Protein AF-A0A2S6RSP8-F1 (afdb_monomer)

Sequence (122 aa):
MNLLIRFIIFFIISITSLNAETVAVKCHIDEEHSYSFLFNFNDKKATWLDQNNQDMIITIFPDVEKGGKLLIMGGVGKNNEKHTFIIDVVKAVVNVSTNLGFHKSGKCGNKSIIEPKDPYAD

Nearest PDB structures (foldseek):
  8f3d-assembly1_H  TM=3.614E-01  e=1.373E-01  Leishmania tarentolae
  3b7f-assembly1_A  TM=2.887E-01  e=5.112E+00  Cupriavidus pinatubonensis JMP134
  8v0r-assembly1_A  TM=1.864E-01  e=2.480E+00  Severe acute respiratory syndrome coronavirus 2

Foldseek 3Di:
DDPVVVVVVVVVVVVVVPPQQKDWKKWDFDPVDIWIWIARLVVRWIFTVVAVRHTWDWPDRADVVVPGQWTWTWDAHPVRWIWIWIARQQQQKIWIDTPVGDTTITGIPDGGNDDRPDPPDD

Secondary structure (DSSP, 8-state):
--HHHHHHHHHHHHHTTS---EEEEEEE-SSS-EEEEEEETTTTEEEEGG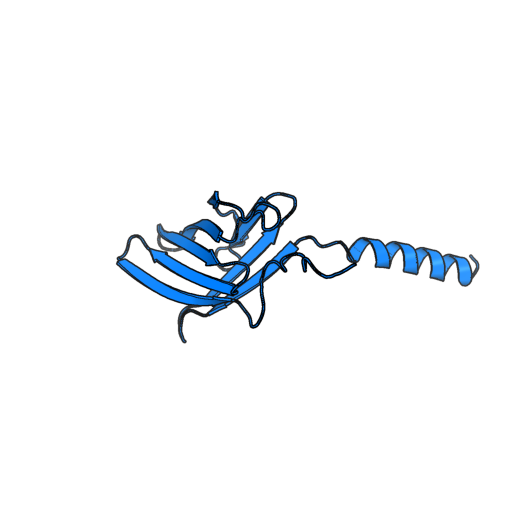GTTEEPEEEE---GGGT--EEEEEEE-TTSPEEEEEEETTTTEEEEEETTS-EEEEEESSS-SSPPPPTT--

Solvent-accessible surface area (backbone atoms only — not comparable to full-atom values): 7001 Å² total; per-residue (Å²): 131,61,71,68,57,56,51,53,54,53,49,58,60,58,58,70,67,72,72,63,60,56,50,79,45,51,30,42,56,55,100,88,44,68,51,40,35,40,37,30,67,84,79,71,42,42,27,34,52,84,58,83,56,36,75,41,50,70,82,38,78,54,42,59,90,83,70,34,49,47,34,32,37,37,47,69,46,99,84,73,45,42,38,39,40,42,29,36,33,55,77,16,35,37,37,42,38,38,82,85,72,51,72,53,57,29,42,25,66,94,52,49,74,48,80,67,82,60,95,82,66,131

pLDDT: mean 86.34, std 12.72, range [45.81, 97.5]

Structure (mmCIF, N/CA/C/O backbone):
data_AF-A0A2S6RSP8-F1
#
_entry.id   AF-A0A2S6RSP8-F1
#
loop_
_atom_site.group_PDB
_atom_site.id
_atom_site.type_symbol
_atom_site.label_atom_id
_atom_site.label_alt_id
_atom_site.label_comp_id
_atom_site.label_asym_id
_atom_site.label_entity_id
_atom_site.label_seq_id
_atom_site.pdbx_PDB_ins_code
_atom_site.Cartn_x
_atom_site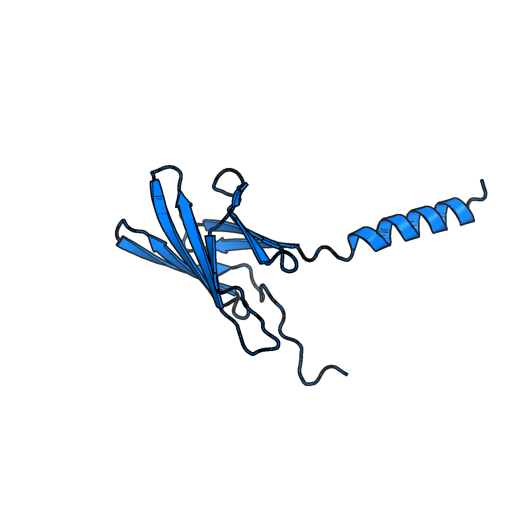.Cartn_y
_atom_site.Cartn_z
_atom_site.occupancy
_atom_site.B_iso_or_equiv
_atom_site.auth_seq_id
_atom_site.auth_comp_id
_atom_site.auth_asym_id
_atom_site.auth_atom_id
_atom_site.pdbx_PDB_model_num
ATOM 1 N N . MET A 1 1 ? 20.559 0.676 44.381 1.00 58.53 1 MET A N 1
ATOM 2 C CA . MET A 1 1 ? 19.276 0.732 43.644 1.00 58.53 1 MET A CA 1
ATOM 3 C C . MET A 1 1 ? 18.673 -0.663 43.674 1.00 58.53 1 MET A C 1
ATOM 5 O O . MET A 1 1 ? 19.285 -1.564 43.114 1.00 58.53 1 MET A O 1
ATOM 9 N N . ASN A 1 2 ? 17.578 -0.867 44.418 1.00 70.81 2 ASN A N 1
ATOM 10 C CA . ASN A 1 2 ? 16.985 -2.194 44.629 1.00 70.81 2 ASN A CA 1
ATOM 11 C C . ASN A 1 2 ? 16.677 -2.885 43.295 1.00 70.81 2 ASN A C 1
ATOM 13 O O . ASN A 1 2 ? 16.217 -2.238 42.355 1.00 70.81 2 ASN A O 1
ATOM 17 N N . LEU A 1 3 ? 16.908 -4.199 43.234 1.00 76.31 3 LEU A N 1
ATOM 18 C CA . LEU A 1 3 ? 16.660 -5.039 42.057 1.00 76.31 3 LEU A CA 1
ATOM 19 C C . LEU A 1 3 ? 15.234 -4.832 41.504 1.00 76.31 3 LEU A C 1
ATOM 21 O O . LEU A 1 3 ? 15.047 -4.684 40.302 1.00 76.31 3 LEU A O 1
ATOM 25 N N . LEU A 1 4 ? 14.256 -4.691 42.405 1.00 74.38 4 LEU A N 1
ATOM 26 C CA . LEU A 1 4 ? 12.855 -4.364 42.111 1.00 74.38 4 LEU A CA 1
ATOM 27 C C . LEU A 1 4 ? 12.673 -3.060 41.320 1.00 74.38 4 LEU A C 1
ATOM 29 O O . LEU A 1 4 ? 11.908 -3.023 40.365 1.00 74.38 4 LEU A O 1
ATOM 33 N N . ILE A 1 5 ? 13.408 -2.002 41.667 1.00 75.81 5 ILE A N 1
ATOM 34 C CA . ILE A 1 5 ? 13.317 -0.705 40.978 1.00 75.81 5 ILE A CA 1
ATOM 35 C C . ILE A 1 5 ? 13.873 -0.825 39.554 1.00 75.81 5 ILE A C 1
ATOM 37 O O . ILE A 1 5 ? 13.303 -0.265 38.622 1.00 75.81 5 ILE A O 1
ATOM 41 N N . ARG A 1 6 ? 14.942 -1.612 39.360 1.00 74.25 6 ARG A N 1
ATOM 42 C CA . ARG A 1 6 ? 15.475 -1.900 38.018 1.00 74.25 6 ARG A CA 1
ATOM 43 C C . ARG A 1 6 ? 14.474 -2.671 37.155 1.00 74.25 6 ARG A C 1
ATOM 45 O O . ARG A 1 6 ? 14.330 -2.332 35.986 1.00 74.25 6 ARG A O 1
ATOM 52 N N . PHE A 1 7 ? 13.763 -3.648 37.722 1.00 74.31 7 PHE A N 1
ATOM 53 C CA . PHE A 1 7 ? 12.724 -4.390 37.001 1.00 74.31 7 PHE A CA 1
ATOM 54 C C . PHE A 1 7 ? 11.531 -3.512 36.616 1.00 74.31 7 PHE A C 1
ATOM 56 O O . PHE A 1 7 ? 11.072 -3.599 35.483 1.00 74.31 7 PHE A O 1
ATOM 63 N N . ILE A 1 8 ? 11.073 -2.626 37.505 1.00 79.25 8 ILE A N 1
ATOM 64 C CA . ILE A 1 8 ? 9.964 -1.703 37.211 1.00 79.25 8 ILE A CA 1
ATOM 65 C C . ILE A 1 8 ? 10.345 -0.731 36.088 1.00 79.25 8 ILE A C 1
ATOM 67 O O . ILE A 1 8 ? 9.568 -0.539 35.157 1.00 79.25 8 ILE A O 1
ATOM 71 N N . ILE A 1 9 ? 11.555 -0.166 36.125 1.00 73.56 9 ILE A N 1
ATOM 72 C CA . ILE A 1 9 ? 12.047 0.730 35.066 1.00 73.56 9 ILE A CA 1
ATOM 73 C C . ILE A 1 9 ? 12.152 -0.016 33.728 1.00 73.56 9 ILE A C 1
ATOM 75 O O . ILE A 1 9 ? 11.719 0.502 32.702 1.00 73.56 9 ILE A O 1
ATOM 79 N N . PHE A 1 10 ? 12.672 -1.246 33.736 1.00 64.88 10 PHE A N 1
ATOM 80 C CA . PHE A 1 10 ? 12.751 -2.084 32.537 1.00 64.88 10 PHE A CA 1
ATOM 81 C C . PHE A 1 10 ? 11.363 -2.408 31.962 1.00 64.88 10 PHE A C 1
ATOM 83 O O . PHE A 1 10 ? 11.164 -2.358 30.746 1.00 64.88 10 PHE A O 1
ATOM 90 N N . PHE A 1 11 ? 10.391 -2.682 32.836 1.00 64.50 11 PHE A N 1
ATOM 91 C CA . PHE A 1 11 ? 9.012 -2.931 32.433 1.00 64.50 11 PHE A CA 1
ATOM 92 C C . PHE A 1 11 ? 8.415 -1.681 31.779 1.00 64.50 11 PHE A C 1
ATOM 94 O O . PHE A 1 11 ? 7.963 -1.770 30.648 1.00 64.50 11 PHE A O 1
ATOM 101 N N . ILE A 1 12 ? 8.524 -0.503 32.405 1.00 62.81 12 ILE A N 1
ATOM 102 C CA . ILE A 1 12 ? 7.992 0.767 31.871 1.00 62.81 12 ILE A CA 1
ATOM 103 C C . ILE A 1 12 ? 8.557 1.097 30.480 1.00 62.81 12 ILE A C 1
ATOM 105 O O . ILE A 1 12 ? 7.797 1.485 29.594 1.00 62.81 12 ILE A O 1
ATOM 109 N N . ILE A 1 13 ? 9.860 0.893 30.256 1.00 59.94 13 ILE A N 1
ATOM 110 C CA . ILE A 1 13 ? 10.487 1.125 28.943 1.00 59.94 13 ILE A CA 1
ATOM 111 C C . ILE A 1 13 ? 9.903 0.171 27.888 1.00 59.94 13 ILE A C 1
ATOM 113 O O . ILE A 1 13 ? 9.588 0.597 26.779 1.00 59.94 13 ILE A O 1
ATOM 117 N N . SER A 1 14 ? 9.669 -1.092 28.251 1.00 54.88 14 SER A N 1
ATOM 118 C CA . SER A 1 14 ? 9.121 -2.113 27.345 1.00 54.88 14 SER A CA 1
ATOM 119 C C . SER A 1 14 ? 7.655 -1.866 26.948 1.00 54.88 14 SER A C 1
ATOM 121 O O . SER A 1 14 ? 7.248 -2.254 25.853 1.00 54.88 14 SER A O 1
ATOM 123 N N . ILE A 1 15 ? 6.852 -1.198 27.792 1.00 55.06 15 ILE A N 1
ATOM 124 C CA . ILE A 1 15 ? 5.442 -0.895 27.467 1.00 55.06 15 ILE A CA 1
ATOM 125 C C . ILE A 1 15 ? 5.350 0.201 26.392 1.00 55.06 15 ILE A C 1
ATOM 127 O O . ILE A 1 15 ? 4.457 0.163 25.550 1.00 55.06 15 ILE A O 1
ATOM 131 N N . THR A 1 16 ? 6.289 1.156 26.366 1.00 49.09 16 THR A N 1
ATOM 132 C CA . THR A 1 16 ? 6.257 2.262 25.385 1.00 49.09 16 THR A CA 1
ATOM 133 C C . THR A 1 16 ? 6.486 1.813 23.939 1.00 49.09 16 THR A C 1
ATOM 135 O O . THR A 1 16 ? 6.106 2.525 23.015 1.00 49.09 16 THR A O 1
ATOM 138 N N . SER A 1 17 ? 7.029 0.611 23.726 1.00 45.81 17 SER A N 1
ATOM 139 C CA . SER A 1 17 ? 7.219 0.009 22.400 1.00 45.81 17 SER A CA 1
ATOM 140 C C . SER A 1 17 ? 6.017 -0.790 21.872 1.00 45.81 17 SER A C 1
ATOM 142 O O . SER A 1 17 ? 6.067 -1.251 20.735 1.00 45.81 17 S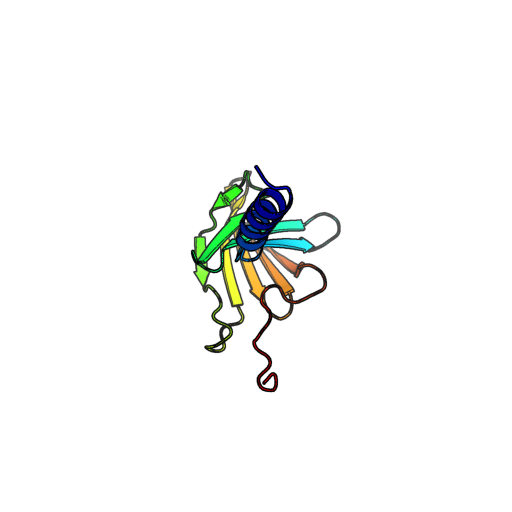ER A O 1
ATOM 144 N N . LEU A 1 18 ? 4.939 -0.963 22.651 1.00 47.47 18 LEU A N 1
ATOM 145 C CA . LEU A 1 18 ? 3.756 -1.733 22.225 1.00 47.47 18 LEU A CA 1
ATOM 146 C C . LEU A 1 18 ? 2.808 -0.962 21.291 1.00 47.47 18 LEU A C 1
ATOM 148 O O . LEU A 1 18 ? 2.003 -1.587 20.611 1.00 47.47 18 LEU A O 1
ATOM 152 N N . ASN A 1 19 ? 2.919 0.368 21.219 1.00 53.09 19 ASN A N 1
ATOM 153 C CA . ASN A 1 19 ? 2.017 1.234 20.449 1.00 53.09 19 ASN A CA 1
ATOM 154 C C . ASN A 1 19 ? 2.649 1.719 19.136 1.00 53.09 19 ASN A C 1
ATOM 156 O O . ASN A 1 19 ? 2.568 2.891 18.767 1.00 53.09 19 ASN A O 1
ATOM 160 N N . ALA A 1 20 ? 3.329 0.825 18.422 1.00 49.91 20 ALA A N 1
ATOM 161 C CA . ALA A 1 20 ? 3.737 1.137 17.063 1.00 49.91 20 ALA A CA 1
ATOM 162 C C . ALA A 1 20 ? 2.503 1.056 16.144 1.00 49.91 20 ALA A C 1
ATOM 164 O O . ALA A 1 20 ? 2.248 0.024 15.533 1.00 49.91 20 ALA A O 1
ATOM 165 N N . GLU A 1 21 ? 1.766 2.161 15.985 1.00 76.69 21 GLU A N 1
ATOM 166 C CA . GLU A 1 21 ? 0.737 2.357 14.936 1.00 76.69 21 GLU A CA 1
ATOM 167 C C . GLU A 1 21 ? 1.385 2.544 13.546 1.00 76.69 21 GLU A C 1
ATOM 169 O O . GLU A 1 21 ? 0.937 3.324 12.700 1.00 76.69 21 GLU A O 1
ATOM 174 N N . THR A 1 22 ? 2.487 1.821 13.321 1.00 85.56 22 THR A N 1
ATOM 175 C CA . THR A 1 22 ? 3.182 1.722 12.046 1.00 85.56 22 THR A CA 1
ATOM 176 C C . THR A 1 22 ? 3.279 0.264 11.624 1.00 85.56 22 THR A C 1
ATOM 178 O O . THR A 1 22 ? 3.661 -0.594 12.417 1.00 85.56 22 THR A O 1
ATOM 181 N N . VAL A 1 23 ? 2.934 -0.031 10.373 1.00 88.88 23 VAL A N 1
ATOM 182 C CA . VAL A 1 23 ? 2.960 -1.394 9.830 1.00 88.88 23 VAL A CA 1
ATOM 183 C C . VAL A 1 23 ? 3.747 -1.405 8.532 1.00 88.88 23 VAL A C 1
ATOM 185 O O . VAL A 1 23 ? 3.447 -0.665 7.595 1.00 88.88 23 VA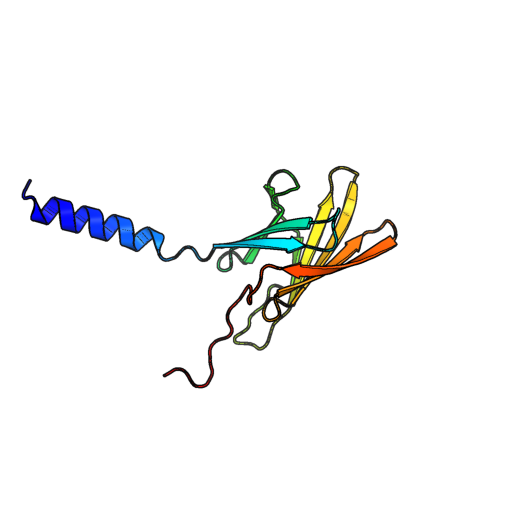L A O 1
ATOM 188 N N . ALA A 1 24 ? 4.760 -2.268 8.478 1.00 92.00 24 ALA A N 1
ATOM 189 C CA . ALA A 1 24 ? 5.491 -2.556 7.256 1.00 92.00 24 ALA A CA 1
ATOM 190 C C . ALA A 1 24 ? 4.767 -3.652 6.466 1.00 92.00 24 ALA A C 1
ATOM 192 O O . ALA A 1 24 ? 4.471 -4.724 6.996 1.00 92.00 24 ALA A O 1
ATOM 193 N N . VAL A 1 25 ? 4.498 -3.395 5.190 1.00 92.88 25 VAL A N 1
ATOM 194 C CA . VAL A 1 25 ? 3.769 -4.303 4.304 1.00 92.88 25 VAL A CA 1
ATOM 195 C C . VAL A 1 25 ? 4.583 -4.542 3.054 1.00 92.88 25 VAL A C 1
ATOM 197 O O . VAL A 1 25 ? 4.978 -3.597 2.379 1.00 92.88 25 VAL A O 1
ATOM 200 N N . LYS A 1 26 ? 4.777 -5.811 2.703 1.00 94.88 26 LYS A N 1
ATOM 201 C CA . LYS A 1 26 ? 5.315 -6.198 1.403 1.00 94.88 26 LYS A CA 1
ATOM 202 C C . LYS A 1 26 ? 4.226 -6.844 0.562 1.00 94.88 26 LYS A C 1
ATOM 204 O O . LYS A 1 26 ? 3.550 -7.771 1.015 1.00 94.88 26 LYS A O 1
ATOM 209 N N . CYS A 1 27 ? 4.079 -6.358 -0.660 1.00 95.38 27 CYS A N 1
ATOM 210 C CA . CYS A 1 27 ? 3.156 -6.878 -1.647 1.00 95.38 27 CYS A CA 1
ATOM 211 C C . CYS A 1 27 ? 3.909 -7.523 -2.806 1.00 95.38 27 CYS A C 1
ATOM 213 O O . CYS A 1 27 ? 4.855 -6.949 -3.339 1.00 95.38 27 CYS A O 1
ATOM 215 N N . HIS A 1 28 ? 3.468 -8.710 -3.201 1.00 95.44 28 HIS A N 1
ATOM 216 C CA . HIS A 1 28 ? 4.009 -9.491 -4.305 1.00 95.44 28 HIS A CA 1
ATOM 217 C C . HIS A 1 28 ? 3.009 -9.477 -5.458 1.00 95.44 28 HIS A C 1
ATOM 219 O O . HIS A 1 28 ? 1.858 -9.887 -5.277 1.00 95.44 28 HIS A O 1
ATOM 225 N N . ILE A 1 29 ? 3.439 -8.984 -6.619 1.00 95.19 29 ILE A N 1
ATOM 226 C CA . ILE A 1 29 ? 2.623 -8.931 -7.839 1.00 95.19 29 ILE A CA 1
ATOM 227 C C . ILE A 1 29 ? 2.878 -10.168 -8.696 1.00 95.19 29 ILE A C 1
ATOM 229 O O . ILE A 1 29 ? 1.938 -10.840 -9.111 1.00 95.19 29 ILE A O 1
ATOM 233 N N . ASP A 1 30 ? 4.150 -10.475 -8.928 1.00 91.69 30 ASP A N 1
ATOM 234 C CA . ASP A 1 30 ? 4.630 -11.666 -9.624 1.00 91.69 30 ASP A CA 1
ATOM 235 C C . ASP A 1 30 ? 6.061 -11.995 -9.155 1.00 91.69 30 ASP A C 1
ATOM 237 O O . ASP A 1 30 ? 6.508 -11.487 -8.123 1.00 91.69 30 ASP A O 1
ATOM 241 N N . GLU A 1 31 ? 6.757 -12.884 -9.865 1.00 89.12 31 GLU A N 1
ATOM 242 C CA . GLU A 1 31 ? 8.113 -13.325 -9.512 1.00 89.12 31 GLU A CA 1
ATOM 243 C C . GLU A 1 31 ? 9.152 -12.193 -9.564 1.00 89.12 31 GLU A C 1
ATOM 245 O O . GLU A 1 31 ? 10.136 -12.232 -8.826 1.00 89.12 31 GLU A O 1
ATOM 250 N N . GLU A 1 32 ? 8.923 -11.170 -10.389 1.00 90.88 32 GLU A N 1
ATOM 251 C CA . GLU A 1 32 ? 9.872 -10.077 -10.625 1.00 90.88 32 GLU A CA 1
ATOM 252 C C . GLU A 1 32 ? 9.487 -8.796 -9.871 1.00 90.88 32 GLU A C 1
ATOM 254 O O . GLU A 1 32 ? 10.353 -7.993 -9.517 1.00 90.88 32 GLU A O 1
ATOM 259 N N . HIS A 1 33 ? 8.197 -8.603 -9.580 1.00 92.50 33 HIS A N 1
ATOM 260 C CA . HIS A 1 33 ? 7.674 -7.354 -9.033 1.00 92.50 33 HIS A CA 1
ATOM 261 C C . HIS A 1 33 ? 7.159 -7.525 -7.602 1.00 92.50 33 HIS A C 1
ATOM 263 O O . HIS A 1 33 ? 6.171 -8.218 -7.329 1.00 92.50 33 HIS A O 1
ATOM 269 N N . SER A 1 34 ? 7.787 -6.799 -6.676 1.00 94.75 34 SER A N 1
ATOM 270 C CA . SER A 1 34 ? 7.295 -6.629 -5.309 1.00 94.75 34 SER A CA 1
ATOM 271 C C . SER A 1 34 ? 7.472 -5.190 -4.837 1.00 94.75 34 SER A C 1
ATOM 273 O O . SER A 1 34 ? 8.388 -4.503 -5.285 1.00 94.75 34 SER A O 1
ATOM 275 N N . TYR A 1 35 ? 6.587 -4.752 -3.944 1.00 95.38 35 TYR A N 1
ATOM 276 C CA . TYR A 1 35 ? 6.552 -3.391 -3.416 1.00 95.38 35 TYR A CA 1
ATOM 277 C C . TYR A 1 35 ? 6.428 -3.415 -1.898 1.00 95.38 35 TYR A 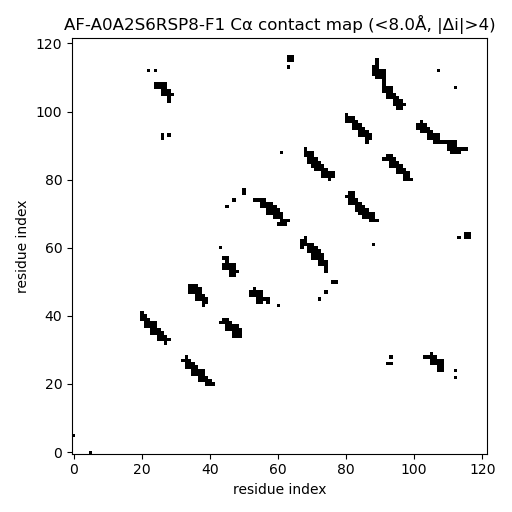C 1
ATOM 279 O O . TYR A 1 35 ? 5.583 -4.129 -1.353 1.00 95.38 35 TYR A O 1
ATOM 287 N N . SER A 1 36 ? 7.258 -2.633 -1.225 1.00 95.75 36 SER A N 1
ATOM 288 C CA . SER A 1 36 ? 7.362 -2.577 0.227 1.00 95.75 36 SER A CA 1
ATOM 289 C C . SER A 1 36 ? 6.990 -1.184 0.724 1.00 95.75 36 SER A C 1
ATOM 291 O O . SER A 1 36 ? 7.560 -0.177 0.298 1.00 95.75 36 SER A O 1
ATOM 293 N N . PHE A 1 37 ? 6.055 -1.128 1.664 1.00 95.38 37 PHE A N 1
ATOM 294 C CA . PHE A 1 37 ? 5.516 0.103 2.224 1.00 95.38 37 PHE A CA 1
ATOM 295 C C . PHE A 1 37 ? 5.653 0.113 3.740 1.00 95.38 37 PHE A C 1
ATOM 297 O O . PHE A 1 37 ? 5.573 -0.932 4.383 1.00 95.38 37 PHE A O 1
ATOM 304 N N . LEU A 1 38 ? 5.797 1.302 4.310 1.00 94.38 38 LEU A N 1
ATOM 305 C CA . LEU A 1 38 ? 5.614 1.552 5.732 1.00 94.38 38 LEU A CA 1
ATOM 306 C C . LEU A 1 38 ? 4.417 2.483 5.899 1.00 94.38 38 LEU A C 1
ATOM 308 O O . LEU A 1 38 ? 4.451 3.626 5.444 1.00 94.38 38 LEU A O 1
ATOM 312 N N . PHE A 1 39 ? 3.356 1.990 6.525 1.00 92.25 39 PHE A N 1
ATOM 313 C CA . PHE A 1 39 ? 2.168 2.776 6.836 1.00 92.25 39 PHE A CA 1
ATOM 314 C C . PHE A 1 39 ? 2.260 3.299 8.256 1.00 92.25 39 PHE A C 1
ATOM 316 O O . PHE A 1 39 ? 2.612 2.543 9.151 1.00 92.25 39 PHE A O 1
ATOM 323 N N . ASN A 1 40 ? 1.925 4.567 8.457 1.00 91.50 40 ASN A N 1
ATOM 324 C CA . ASN A 1 40 ? 1.707 5.170 9.764 1.00 91.50 40 ASN A CA 1
ATOM 325 C C . ASN A 1 40 ? 0.240 5.589 9.834 1.00 91.50 40 ASN A C 1
ATOM 327 O O . ASN A 1 40 ? -0.190 6.484 9.098 1.00 91.50 40 ASN A O 1
ATOM 331 N N . PHE A 1 41 ? -0.531 4.904 10.676 1.00 85.75 41 PHE A N 1
ATOM 332 C CA . PHE A 1 41 ? -1.978 5.089 10.737 1.00 85.75 41 PHE A CA 1
ATOM 333 C C . PHE A 1 41 ? -2.376 6.390 11.436 1.00 85.75 41 PHE A C 1
ATOM 335 O O . PHE A 1 41 ? -3.348 7.021 11.021 1.00 85.75 41 PHE A O 1
ATOM 342 N N . ASN A 1 42 ? -1.586 6.843 12.411 1.00 87.56 42 ASN A N 1
ATOM 343 C CA . ASN A 1 42 ? -1.826 8.099 13.124 1.00 87.56 42 ASN A CA 1
ATOM 344 C C . ASN A 1 42 ? -1.636 9.307 12.229 1.00 87.56 42 ASN A C 1
ATOM 346 O O . ASN A 1 42 ? -2.525 10.147 12.087 1.00 87.56 42 ASN A O 1
ATOM 350 N N . ASP A 1 43 ? -0.470 9.362 11.595 1.00 90.06 43 ASP A N 1
ATOM 351 C CA . ASP A 1 43 ? -0.094 10.482 10.745 1.00 90.06 43 ASP A CA 1
ATOM 352 C C . ASP A 1 43 ? -0.759 10.389 9.368 1.00 90.06 43 ASP A C 1
ATOM 354 O O . ASP A 1 43 ? -0.639 11.317 8.568 1.00 90.06 43 ASP A O 1
ATOM 358 N N . LYS A 1 44 ? -1.446 9.271 9.083 1.00 91.62 44 LYS A N 1
ATOM 359 C CA . LYS A 1 44 ? -2.022 8.927 7.777 1.00 91.62 44 LYS A CA 1
ATOM 360 C C . LYS A 1 44 ? -0.986 9.083 6.669 1.00 91.62 44 LYS A C 1
ATOM 362 O O . LYS A 1 44 ? -1.224 9.739 5.656 1.00 91.62 44 LYS A O 1
ATOM 367 N N . LYS A 1 45 ? 0.189 8.494 6.898 1.00 93.81 45 LYS A N 1
ATOM 368 C CA . LYS A 1 45 ? 1.342 8.539 5.993 1.00 93.81 45 LYS A CA 1
ATOM 369 C C . LYS A 1 45 ? 1.668 7.156 5.460 1.00 93.81 45 LYS A C 1
ATOM 371 O O . LYS A 1 45 ? 1.441 6.144 6.121 1.00 93.81 45 LYS A O 1
ATOM 376 N N . ALA A 1 46 ? 2.228 7.133 4.261 1.00 94.88 46 ALA A N 1
ATOM 377 C CA . ALA A 1 46 ? 2.737 5.937 3.625 1.00 94.88 46 ALA A CA 1
ATOM 378 C C . ALA A 1 46 ? 4.092 6.263 3.013 1.00 94.88 46 ALA A C 1
ATOM 380 O O . ALA A 1 46 ? 4.222 7.236 2.272 1.00 94.88 46 ALA A O 1
ATOM 381 N N . THR A 1 47 ? 5.078 5.431 3.305 1.00 96.31 47 THR A N 1
ATOM 382 C CA . THR A 1 47 ? 6.436 5.567 2.792 1.00 96.31 47 THR A CA 1
ATOM 383 C C . THR A 1 47 ? 6.748 4.361 1.919 1.00 96.31 47 THR A C 1
ATOM 385 O O . THR A 1 47 ? 6.518 3.219 2.322 1.00 96.31 47 THR A O 1
ATOM 388 N N . TRP A 1 48 ? 7.265 4.595 0.717 1.00 96.19 48 TRP A N 1
ATOM 389 C CA . TRP A 1 48 ? 7.694 3.552 -0.204 1.00 96.19 48 TRP A CA 1
ATOM 390 C C . TRP A 1 48 ? 9.164 3.214 0.036 1.00 96.19 48 TRP A C 1
ATOM 392 O O . TRP A 1 48 ? 10.078 3.964 -0.313 1.00 96.19 48 TRP A O 1
ATOM 402 N N . LEU A 1 49 ? 9.385 2.055 0.652 1.00 94.75 49 LEU A N 1
ATOM 403 C CA . LEU A 1 49 ? 10.693 1.642 1.154 1.00 94.75 49 LEU A CA 1
ATOM 404 C C . LEU A 1 49 ? 11.678 1.332 0.019 1.00 94.75 49 LEU A C 1
ATOM 406 O O . LEU A 1 49 ? 12.853 1.682 0.107 1.00 94.75 49 LEU A O 1
ATOM 410 N N . ASP A 1 50 ? 11.207 0.752 -1.090 1.00 91.88 50 ASP A N 1
ATOM 411 C CA . ASP A 1 50 ? 12.079 0.392 -2.221 1.00 91.88 50 ASP A CA 1
ATOM 412 C C . ASP A 1 50 ? 12.588 1.623 -3.007 1.00 91.88 50 ASP A C 1
ATOM 414 O O . ASP A 1 50 ? 13.531 1.526 -3.802 1.00 91.88 50 ASP A O 1
ATOM 418 N N . GLN A 1 51 ? 11.986 2.795 -2.772 1.00 91.69 51 GLN A N 1
ATOM 419 C CA . GLN A 1 51 ? 12.319 4.075 -3.407 1.00 91.69 51 GLN A CA 1
ATOM 420 C C . GLN A 1 51 ? 13.009 5.030 -2.432 1.00 91.69 51 GLN A C 1
ATOM 422 O O . GLN A 1 51 ? 12.621 6.184 -2.297 1.00 91.69 51 GLN A O 1
ATOM 427 N N . ASN A 1 52 ? 14.051 4.552 -1.743 1.00 91.56 52 ASN A N 1
ATOM 428 C CA . ASN A 1 52 ? 14.829 5.364 -0.799 1.00 91.56 52 ASN A CA 1
ATOM 429 C C . ASN A 1 52 ? 13.950 6.024 0.283 1.00 91.56 52 ASN A C 1
ATOM 431 O O . ASN A 1 52 ? 14.145 7.188 0.628 1.00 91.56 52 ASN A O 1
ATOM 435 N N . ASN A 1 53 ? 12.963 5.279 0.792 1.00 91.50 53 ASN A N 1
ATOM 436 C CA . ASN A 1 53 ? 11.997 5.756 1.784 1.00 91.50 53 ASN A CA 1
ATOM 437 C C . ASN A 1 53 ? 11.259 7.031 1.345 1.00 91.50 53 ASN A C 1
ATOM 439 O O . ASN A 1 53 ? 11.064 7.953 2.134 1.00 91.50 53 ASN A O 1
ATOM 443 N N . GLN A 1 54 ? 10.863 7.094 0.075 1.00 93.81 54 GLN A N 1
ATOM 444 C CA . GLN A 1 54 ? 10.070 8.195 -0.450 1.00 93.81 54 GLN A CA 1
ATOM 445 C C . GLN A 1 54 ? 8.686 8.232 0.207 1.00 93.81 54 GLN A C 1
ATOM 447 O O . GLN A 1 54 ? 7.970 7.232 0.218 1.00 93.81 54 GLN A O 1
ATOM 452 N N . ASP A 1 55 ? 8.264 9.410 0.659 1.00 95.06 55 ASP A N 1
ATOM 453 C CA . ASP A 1 55 ? 6.884 9.628 1.085 1.00 95.06 55 ASP A CA 1
ATOM 454 C C . ASP A 1 55 ? 5.924 9.623 -0.108 1.00 95.06 55 ASP A C 1
ATOM 456 O O . ASP A 1 55 ? 6.152 10.260 -1.143 1.00 95.06 55 ASP A O 1
ATOM 460 N N . MET A 1 56 ? 4.826 8.895 0.054 1.00 96.31 56 MET A N 1
ATOM 461 C CA . MET A 1 56 ? 3.809 8.710 -0.970 1.00 96.31 56 MET A CA 1
ATOM 462 C C . MET A 1 56 ? 2.725 9.774 -0.863 1.00 96.31 56 MET A C 1
ATOM 464 O O . MET A 1 56 ? 2.303 10.166 0.226 1.00 96.31 56 MET A O 1
ATOM 468 N N . ILE A 1 57 ? 2.205 10.190 -2.014 1.00 96.44 57 ILE A N 1
ATOM 469 C CA . ILE A 1 57 ? 1.036 11.064 -2.074 1.00 96.44 57 ILE A CA 1
ATOM 470 C C . ILE A 1 57 ? -0.197 10.193 -1.856 1.00 96.44 57 ILE A C 1
ATOM 472 O O . ILE A 1 57 ? -0.556 9.393 -2.716 1.00 96.44 57 ILE A O 1
ATOM 476 N N . ILE A 1 58 ? -0.858 10.345 -0.715 1.00 95.50 58 ILE A N 1
ATOM 477 C CA . ILE A 1 58 ? -2.080 9.604 -0.402 1.00 95.50 58 ILE A CA 1
ATOM 478 C C . ILE A 1 58 ? -3.292 10.427 -0.828 1.00 95.50 58 ILE A C 1
ATOM 480 O O . ILE A 1 58 ? -3.453 11.569 -0.400 1.00 95.50 58 ILE A O 1
ATOM 484 N N . THR A 1 59 ? -4.169 9.838 -1.639 1.00 94.44 59 THR A N 1
ATOM 485 C CA . THR A 1 59 ? -5.446 10.462 -2.024 1.00 94.44 59 THR A CA 1
ATOM 486 C C . THR A 1 59 ? -6.615 9.935 -1.199 1.00 94.44 59 THR A C 1
ATOM 488 O O . THR A 1 59 ? -7.558 10.677 -0.935 1.00 94.44 59 THR A O 1
ATOM 491 N N . ILE A 1 60 ? -6.550 8.675 -0.758 1.00 93.44 60 ILE A N 1
ATOM 492 C CA . ILE A 1 60 ? -7.538 8.058 0.131 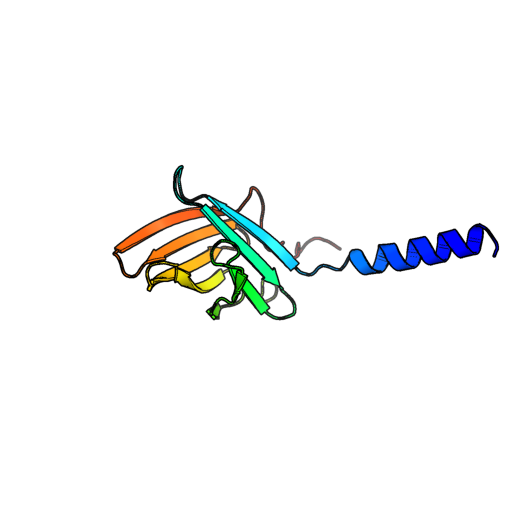1.00 93.44 60 ILE A CA 1
ATOM 493 C C . ILE A 1 60 ? -6.793 7.250 1.184 1.00 93.44 60 ILE A C 1
ATOM 495 O O . ILE A 1 60 ? -6.044 6.345 0.828 1.00 93.44 60 ILE A O 1
ATOM 499 N N . PHE A 1 61 ? -7.037 7.547 2.460 1.00 93.06 61 PHE A N 1
ATOM 500 C CA . PHE A 1 61 ? -6.585 6.729 3.583 1.00 93.06 61 PHE A CA 1
ATOM 501 C C . PHE A 1 61 ? -7.800 6.037 4.220 1.00 93.06 61 PHE A C 1
ATOM 503 O O . PHE A 1 61 ? -8.788 6.721 4.503 1.00 93.06 61 PHE A O 1
ATOM 510 N N . PRO A 1 62 ? -7.771 4.712 4.427 1.00 90.81 62 PRO A N 1
ATOM 511 C CA . PRO A 1 62 ? -8.931 3.967 4.899 1.00 90.81 62 PRO A CA 1
ATOM 512 C C . PRO A 1 62 ? -9.273 4.310 6.354 1.00 90.81 62 PRO A C 1
ATOM 514 O O . PRO A 1 62 ? -8.396 4.428 7.204 1.00 90.81 62 PRO A O 1
ATOM 517 N N . ASP A 1 63 ? -10.571 4.416 6.631 1.00 89.00 63 ASP A N 1
ATOM 518 C CA . ASP A 1 63 ? -11.156 4.479 7.971 1.00 89.00 63 ASP A CA 1
ATOM 519 C C . ASP A 1 63 ? -12.150 3.318 8.073 1.00 89.00 63 ASP A C 1
ATOM 521 O O . ASP A 1 63 ? -13.301 3.430 7.643 1.00 89.00 63 ASP A O 1
ATOM 525 N N . VAL A 1 64 ? -11.670 2.171 8.562 1.00 84.25 64 VAL A N 1
ATOM 526 C CA . VAL A 1 64 ? -12.457 0.927 8.608 1.00 84.25 64 VAL A CA 1
ATOM 527 C C . VAL A 1 64 ? -13.687 1.053 9.504 1.00 84.25 64 VAL A C 1
ATOM 529 O O . VAL A 1 64 ? -14.698 0.413 9.219 1.00 84.25 64 VAL A O 1
ATOM 532 N N . GLU A 1 65 ? -13.647 1.922 10.518 1.00 83.44 65 GLU A N 1
ATOM 533 C CA . GLU A 1 65 ? -14.788 2.196 11.398 1.00 83.44 65 GLU A CA 1
ATOM 534 C C . GLU A 1 65 ? -15.904 2.933 10.656 1.00 83.44 65 GLU A C 1
ATOM 536 O O . GLU A 1 65 ? -17.084 2.661 10.868 1.00 83.44 65 GLU A O 1
ATOM 541 N N . LYS A 1 66 ? -15.540 3.821 9.724 1.00 85.81 66 LYS A N 1
ATOM 542 C CA . LYS A 1 66 ? -16.489 4.513 8.837 1.00 85.81 66 LYS A CA 1
ATOM 543 C C . LYS A 1 66 ? -16.752 3.771 7.520 1.00 85.81 66 LYS A C 1
ATOM 545 O O . LYS A 1 66 ? -17.322 4.344 6.593 1.00 85.81 66 LYS A O 1
ATOM 550 N N . GLY A 1 67 ? -16.343 2.504 7.418 1.00 82.12 67 GLY A N 1
ATOM 551 C CA . GLY A 1 67 ? -16.566 1.647 6.249 1.00 82.12 67 GLY A CA 1
ATOM 552 C C . GLY A 1 67 ? -15.536 1.782 5.120 1.00 82.12 67 GLY A C 1
ATOM 553 O O . GLY A 1 67 ? -15.644 1.077 4.113 1.00 82.12 67 GLY A O 1
ATOM 554 N N . GLY A 1 68 ? -14.520 2.635 5.267 1.00 86.56 68 GLY A N 1
ATOM 555 C CA . GLY A 1 68 ? -13.431 2.792 4.303 1.00 86.56 68 GLY A CA 1
ATOM 556 C C . GLY A 1 68 ? -12.448 1.620 4.347 1.00 86.56 68 GLY A C 1
ATOM 557 O O . GLY A 1 68 ? -11.873 1.323 5.387 1.00 86.56 68 GLY A O 1
ATOM 558 N N . LYS A 1 69 ? -12.225 0.959 3.205 1.00 93.25 69 LYS A N 1
ATOM 559 C CA . LYS A 1 69 ? -11.358 -0.239 3.093 1.00 93.25 69 LYS A CA 1
ATOM 560 C C . LYS A 1 69 ? -10.259 -0.116 2.039 1.00 93.25 69 LYS A C 1
ATOM 562 O O . LYS A 1 69 ? -9.532 -1.073 1.794 1.00 93.25 69 LYS A O 1
ATOM 567 N N . LEU A 1 70 ? -10.163 1.041 1.391 1.00 95.38 70 LEU A N 1
ATOM 568 C CA . LEU A 1 70 ? -9.235 1.280 0.294 1.00 95.38 70 LEU A CA 1
ATOM 569 C C . LEU A 1 70 ? -8.200 2.324 0.693 1.00 95.38 70 LEU A C 1
ATOM 571 O O . LEU A 1 70 ? -8.546 3.374 1.231 1.00 95.38 70 LEU A O 1
ATOM 575 N N . LEU A 1 71 ? -6.945 2.030 0.380 1.00 95.56 71 LEU A N 1
ATOM 576 C CA . LEU A 1 71 ? -5.826 2.959 0.434 1.00 95.56 71 LEU A CA 1
ATOM 577 C C . LEU A 1 71 ? -5.380 3.242 -1.000 1.00 95.56 71 LEU A C 1
ATOM 579 O O . LEU A 1 71 ? -5.054 2.308 -1.733 1.00 95.56 71 LEU A O 1
ATOM 583 N N . ILE A 1 72 ? -5.380 4.513 -1.405 1.00 96.44 72 ILE A N 1
ATOM 584 C CA . ILE A 1 72 ? -4.929 4.933 -2.738 1.00 96.44 72 ILE A CA 1
ATOM 585 C C . ILE A 1 72 ? -3.736 5.865 -2.594 1.00 96.44 72 ILE A C 1
ATOM 587 O O . ILE A 1 72 ? -3.808 6.888 -1.906 1.00 96.44 72 ILE A O 1
ATOM 591 N N . MET A 1 73 ? -2.640 5.496 -3.253 1.00 96.81 73 MET A N 1
ATOM 592 C CA . MET A 1 73 ? -1.347 6.157 -3.121 1.00 96.81 73 MET A CA 1
ATOM 593 C C . MET A 1 73 ? -0.697 6.357 -4.484 1.00 96.81 73 MET A C 1
ATOM 595 O O . MET A 1 73 ? -0.776 5.490 -5.354 1.00 96.81 73 MET A O 1
ATOM 599 N N . GLY A 1 74 ? -0.007 7.478 -4.647 1.00 96.62 74 GLY A N 1
ATOM 600 C CA . GLY A 1 74 ? 0.805 7.802 -5.810 1.00 96.62 74 GLY A CA 1
ATOM 601 C C . GLY A 1 74 ? 2.269 7.994 -5.433 1.00 96.62 74 GLY A C 1
ATOM 602 O O . GLY A 1 74 ? 2.577 8.576 -4.392 1.00 96.62 74 GLY A O 1
ATOM 603 N N . GLY A 1 75 ? 3.167 7.525 -6.294 1.00 95.56 75 GLY A N 1
ATOM 604 C CA . GLY A 1 75 ? 4.614 7.684 -6.139 1.00 95.56 75 GLY A CA 1
ATOM 605 C C . GLY A 1 75 ? 5.327 7.739 -7.483 1.00 95.56 75 GLY A C 1
ATOM 606 O O . GLY A 1 75 ? 4.723 7.502 -8.532 1.00 95.56 75 GLY A O 1
ATOM 607 N N . VAL A 1 76 ? 6.618 8.058 -7.456 1.00 95.00 76 VAL A N 1
ATOM 608 C CA . VAL A 1 76 ? 7.454 8.135 -8.661 1.00 95.00 76 VAL A CA 1
ATOM 609 C C . VAL A 1 76 ? 8.640 7.200 -8.480 1.00 95.00 76 VAL A C 1
ATOM 611 O O . VAL A 1 76 ? 9.430 7.389 -7.567 1.00 95.00 76 VAL A O 1
ATOM 614 N N . GLY A 1 77 ? 8.755 6.184 -9.332 1.00 91.69 77 GLY A N 1
ATOM 615 C CA . GLY A 1 77 ? 9.878 5.251 -9.290 1.00 91.69 77 GLY A CA 1
ATOM 616 C C . GLY A 1 77 ? 11.175 5.870 -9.825 1.00 91.69 77 GLY A C 1
ATOM 617 O O . GLY A 1 77 ? 11.158 6.914 -10.479 1.00 91.69 77 GLY A O 1
ATOM 618 N N . LYS A 1 78 ? 12.306 5.181 -9.614 1.00 87.44 78 LYS A N 1
ATOM 619 C CA . LYS A 1 78 ? 13.661 5.620 -10.026 1.00 87.44 78 LYS A CA 1
ATOM 620 C C . LYS A 1 78 ? 13.770 6.079 -11.485 1.00 87.44 78 LYS A C 1
ATOM 622 O O . LYS A 1 78 ? 14.577 6.951 -11.784 1.00 87.44 78 LYS A O 1
ATOM 627 N N . ASN A 1 79 ? 12.954 5.523 -12.380 1.00 90.00 79 ASN A N 1
ATOM 628 C CA . ASN A 1 79 ? 12.961 5.834 -13.811 1.00 90.00 79 ASN A CA 1
ATOM 629 C C . ASN A 1 79 ? 11.945 6.926 -14.209 1.00 90.00 79 ASN A C 1
ATOM 631 O O . ASN A 1 79 ? 11.542 6.989 -15.368 1.00 90.00 79 ASN A O 1
ATOM 635 N N . ASN A 1 80 ? 11.482 7.761 -13.269 1.00 91.06 80 ASN A N 1
ATOM 636 C CA . ASN A 1 80 ? 10.410 8.753 -13.476 1.00 91.06 80 ASN A CA 1
ATOM 637 C C . ASN A 1 80 ? 9.048 8.169 -13.909 1.00 91.06 80 ASN A C 1
ATOM 639 O O . ASN A 1 80 ? 8.140 8.889 -14.332 1.00 91.06 80 ASN A O 1
ATOM 643 N N . GLU A 1 81 ? 8.881 6.862 -13.758 1.00 93.94 81 GLU A N 1
ATOM 644 C CA . GLU A 1 81 ? 7.612 6.155 -13.876 1.00 93.94 81 GLU A CA 1
ATOM 645 C C . GLU A 1 81 ? 6.676 6.554 -12.730 1.00 93.94 81 GLU A C 1
ATOM 647 O O . GLU A 1 81 ? 7.031 6.494 -11.554 1.00 93.94 81 GLU A O 1
ATOM 652 N N . LYS A 1 82 ? 5.462 6.981 -13.067 1.00 96.12 82 LYS A N 1
ATOM 653 C CA . LYS A 1 82 ? 4.431 7.336 -12.092 1.00 96.12 82 LYS A CA 1
ATOM 654 C C . LYS A 1 82 ? 3.653 6.081 -11.749 1.00 96.12 82 LYS A C 1
ATOM 656 O O . LYS A 1 82 ? 3.027 5.502 -12.634 1.00 96.12 82 LYS A O 1
ATOM 661 N N . HIS A 1 83 ? 3.674 5.698 -10.481 1.00 96.75 83 HIS A N 1
ATOM 662 C CA . HIS A 1 83 ? 2.944 4.551 -9.956 1.00 96.75 83 HIS A CA 1
ATOM 663 C C . HIS A 1 83 ? 1.698 5.009 -9.213 1.00 96.75 83 HIS A C 1
ATOM 665 O O . HIS A 1 83 ? 1.734 5.977 -8.453 1.00 96.75 83 HIS A O 1
ATOM 671 N N . THR A 1 84 ? 0.606 4.283 -9.417 1.00 97.50 84 THR A N 1
ATOM 672 C CA . THR A 1 84 ? -0.606 4.352 -8.603 1.00 97.50 84 THR A CA 1
ATOM 673 C C . THR A 1 84 ? -0.822 2.994 -7.960 1.00 97.50 84 THR A C 1
ATOM 675 O O . THR A 1 84 ? -0.894 1.981 -8.655 1.00 97.50 84 THR A O 1
ATOM 678 N N . PHE A 1 85 ? -0.942 2.990 -6.640 1.00 97.12 85 PHE A N 1
ATOM 679 C CA . PHE A 1 85 ? -1.216 1.814 -5.830 1.00 97.12 85 PHE A CA 1
ATOM 680 C C . PHE A 1 85 ? -2.620 1.934 -5.247 1.00 97.12 85 PHE A C 1
ATOM 682 O O . PHE A 1 85 ? -2.946 2.942 -4.619 1.00 97.12 85 PHE A O 1
ATOM 689 N N . ILE A 1 86 ? -3.440 0.906 -5.437 1.00 97.12 86 ILE A N 1
ATOM 690 C CA . ILE A 1 86 ? -4.761 0.778 -4.820 1.00 97.12 86 ILE A CA 1
ATOM 691 C C . ILE A 1 86 ? -4.737 -0.487 -3.977 1.00 97.12 86 ILE A C 1
ATOM 693 O O . ILE A 1 86 ? -4.590 -1.580 -4.517 1.00 97.12 86 ILE A O 1
ATOM 697 N N . ILE A 1 87 ? -4.869 -0.348 -2.664 1.00 96.19 87 ILE A N 1
ATOM 698 C CA . ILE A 1 87 ? -4.790 -1.465 -1.724 1.00 96.19 87 ILE A CA 1
ATOM 699 C C . ILE A 1 87 ? -6.138 -1.643 -1.032 1.00 96.19 87 ILE A C 1
ATOM 701 O O . ILE A 1 87 ? -6.627 -0.720 -0.383 1.00 96.19 87 ILE A O 1
ATOM 705 N N . ASP A 1 88 ? -6.713 -2.841 -1.128 1.00 95.56 88 ASP A N 1
ATOM 706 C CA . ASP A 1 88 ? -7.750 -3.294 -0.198 1.00 95.56 88 ASP A CA 1
ATOM 707 C C . ASP A 1 88 ? -7.046 -3.725 1.090 1.00 95.56 88 ASP A C 1
ATOM 709 O O . ASP A 1 88 ? -6.407 -4.780 1.141 1.00 95.56 88 ASP A O 1
ATOM 713 N N . VAL A 1 89 ? -7.110 -2.879 2.118 1.00 92.50 89 VAL A N 1
ATOM 714 C CA . VAL A 1 89 ? -6.350 -3.088 3.361 1.00 92.50 89 VAL A CA 1
ATOM 715 C C . VAL A 1 89 ? -6.912 -4.212 4.224 1.00 92.50 89 VAL A C 1
ATOM 717 O O . VAL A 1 89 ? -6.202 -4.723 5.085 1.00 92.50 89 VAL A O 1
ATOM 720 N N . VAL A 1 90 ? -8.155 -4.634 3.978 1.00 92.38 90 VAL A N 1
ATOM 721 C CA . VAL A 1 90 ? -8.783 -5.748 4.699 1.00 92.38 90 VAL A CA 1
ATOM 722 C C . VAL A 1 90 ? -8.470 -7.068 4.004 1.00 92.38 90 VAL A C 1
ATOM 724 O O . VAL A 1 90 ? -8.158 -8.052 4.660 1.00 92.38 90 VAL A O 1
ATOM 727 N N . LYS A 1 91 ? -8.508 -7.111 2.669 1.00 92.88 91 LYS A N 1
ATOM 728 C CA . LYS A 1 91 ? -8.151 -8.327 1.914 1.00 92.88 91 LYS A CA 1
ATOM 729 C C . LYS A 1 91 ? -6.652 -8.484 1.690 1.00 92.88 91 LYS A C 1
ATOM 731 O O . LYS A 1 91 ? -6.223 -9.543 1.242 1.00 92.88 91 LYS A O 1
ATOM 736 N N . ALA A 1 92 ? -5.891 -7.427 1.959 1.00 93.44 92 ALA A N 1
ATOM 737 C CA . ALA A 1 92 ? -4.466 -7.334 1.699 1.00 93.44 92 ALA A CA 1
ATOM 738 C C . ALA A 1 92 ? -4.135 -7.667 0.233 1.00 93.44 92 ALA A C 1
ATOM 740 O O . ALA A 1 92 ? -3.314 -8.524 -0.087 1.00 93.44 92 ALA A O 1
ATOM 741 N N . VAL A 1 93 ? -4.828 -6.987 -0.679 1.00 95.44 93 VAL A N 1
ATOM 742 C CA . VAL A 1 93 ? -4.634 -7.097 -2.131 1.00 95.44 93 VAL A CA 1
ATOM 743 C C . VAL A 1 93 ? -4.260 -5.726 -2.660 1.00 95.44 93 VAL A C 1
ATOM 745 O O . VAL A 1 93 ? -4.889 -4.737 -2.291 1.00 95.44 93 VAL A O 1
ATOM 748 N N . VAL A 1 94 ? -3.263 -5.670 -3.538 1.00 97.00 94 VAL A N 1
ATOM 749 C CA . VAL A 1 94 ? -2.841 -4.440 -4.210 1.00 97.00 94 VAL A CA 1
ATOM 750 C C . VAL A 1 94 ? -3.111 -4.535 -5.702 1.00 97.00 94 VAL A C 1
ATOM 752 O O . VAL A 1 94 ? -2.919 -5.583 -6.311 1.00 97.00 94 VAL A O 1
ATOM 755 N N . ASN A 1 95 ? -3.512 -3.422 -6.294 1.00 97.00 95 ASN A N 1
ATOM 756 C CA . ASN A 1 95 ? -3.449 -3.174 -7.720 1.00 97.00 95 ASN A CA 1
ATOM 757 C C . ASN A 1 95 ? -2.421 -2.064 -7.970 1.00 97.00 95 ASN A C 1
ATOM 759 O O . ASN A 1 95 ? -2.423 -1.043 -7.278 1.00 97.00 95 ASN A O 1
ATOM 763 N N . VAL A 1 96 ? -1.532 -2.295 -8.930 1.00 96.38 96 VAL A N 1
ATOM 764 C CA . VAL A 1 96 ? -0.473 -1.373 -9.331 1.00 96.38 96 VAL A CA 1
ATOM 765 C C . VAL A 1 96 ? -0.697 -0.990 -10.780 1.00 96.38 96 VAL A C 1
ATOM 767 O O . VAL A 1 96 ? -0.806 -1.858 -11.648 1.00 96.38 96 VAL A O 1
ATOM 770 N N . SER A 1 97 ? -0.711 0.312 -11.039 1.00 95.88 97 SER A N 1
ATOM 771 C CA . SER A 1 97 ? -0.756 0.867 -12.385 1.00 95.88 97 SER A CA 1
ATOM 772 C C . SER A 1 97 ? 0.381 1.856 -12.589 1.00 95.88 97 SER A C 1
ATOM 774 O O . SER A 1 97 ? 0.640 2.676 -11.708 1.00 95.88 97 SER A O 1
ATOM 776 N N . THR A 1 98 ? 1.008 1.845 -13.765 1.00 94.38 98 THR A N 1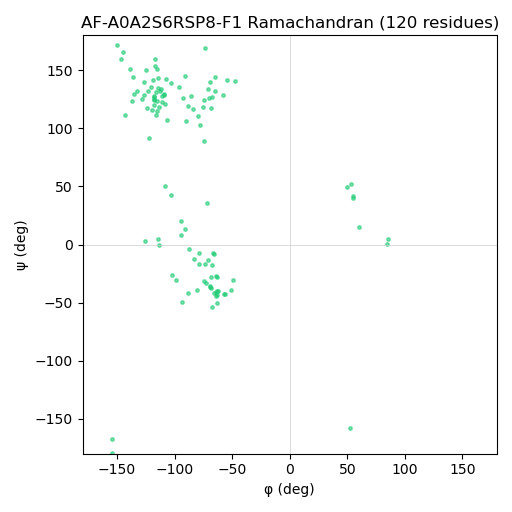
ATOM 777 C CA . THR A 1 98 ? 1.988 2.869 -14.154 1.00 94.38 98 THR A CA 1
ATOM 778 C C . THR A 1 98 ? 1.539 3.668 -15.368 1.00 94.38 98 THR A C 1
ATOM 780 O O . THR A 1 98 ? 0.719 3.216 -16.168 1.00 94.38 98 THR A O 1
ATOM 783 N N . ASN A 1 99 ? 2.120 4.855 -15.554 1.00 92.56 99 ASN A N 1
ATOM 784 C CA . ASN A 1 99 ? 1.928 5.648 -16.775 1.00 92.56 99 ASN A CA 1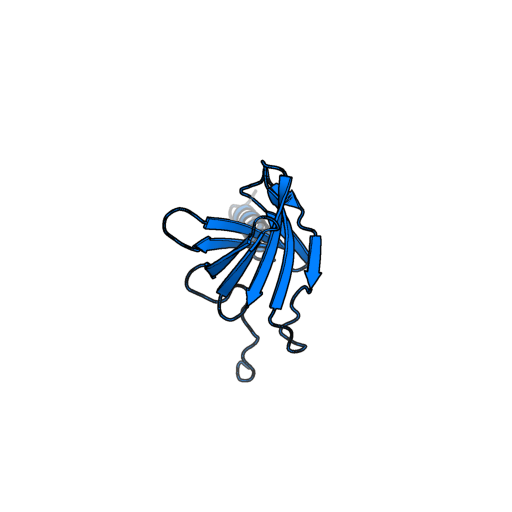
ATOM 785 C C . ASN A 1 99 ? 2.528 5.001 -18.039 1.00 92.56 99 ASN A C 1
ATOM 787 O O . ASN A 1 99 ? 2.321 5.520 -19.131 1.00 92.56 99 ASN A O 1
ATOM 791 N N . LEU A 1 100 ? 3.273 3.902 -17.895 1.00 90.31 100 LEU A N 1
ATOM 792 C CA . LEU A 1 100 ? 3.860 3.137 -18.996 1.00 90.31 100 LEU A CA 1
ATOM 793 C C . LEU A 1 100 ? 2.964 1.965 -19.436 1.00 90.31 100 LEU A C 1
ATOM 795 O O . LEU A 1 100 ? 3.382 1.139 -20.241 1.00 90.31 100 LEU A O 1
ATOM 799 N N . GLY A 1 101 ? 1.736 1.881 -18.912 1.00 87.69 101 GLY A N 1
ATOM 800 C CA . GLY A 1 101 ? 0.759 0.856 -19.286 1.00 87.69 101 GLY A CA 1
ATOM 801 C C . GLY A 1 101 ? 0.889 -0.461 -18.517 1.00 87.69 101 GLY A C 1
ATOM 802 O O . GLY A 1 101 ? 0.141 -1.395 -18.798 1.00 87.69 101 GLY A O 1
ATOM 803 N N . PHE A 1 102 ? 1.787 -0.553 -17.530 1.00 90.12 102 PHE A N 1
ATOM 804 C CA . PHE A 1 102 ? 1.810 -1.696 -16.616 1.00 90.12 102 PHE A CA 1
ATOM 805 C C . PHE A 1 102 ? 0.581 -1.644 -15.708 1.00 90.12 102 PHE A C 1
ATOM 807 O O . PHE A 1 102 ? 0.349 -0.630 -15.050 1.00 90.12 102 PHE A O 1
ATOM 814 N N . HIS A 1 103 ? -0.187 -2.733 -15.666 1.00 94.62 103 HIS A N 1
ATOM 815 C CA . HIS A 1 103 ? -1.341 -2.887 -14.788 1.00 94.62 103 HIS A CA 1
ATOM 816 C C . HIS A 1 103 ? -1.432 -4.329 -14.296 1.00 94.62 103 HIS A C 1
ATOM 818 O O . HIS A 1 103 ? -1.707 -5.241 -15.080 1.00 94.62 103 HIS A O 1
ATOM 824 N N . LYS A 1 104 ? -1.197 -4.550 -13.003 1.00 96.12 104 LYS A N 1
ATOM 825 C CA . LYS A 1 104 ? -1.283 -5.880 -12.391 1.00 96.12 104 LYS A CA 1
ATOM 826 C C . LYS A 1 104 ? -1.773 -5.798 -10.955 1.00 96.12 104 LYS A C 1
ATOM 828 O O . LYS A 1 104 ? -1.691 -4.763 -10.303 1.00 96.12 104 LYS A O 1
ATOM 833 N N . SER A 1 105 ? -2.285 -6.918 -10.460 1.00 96.00 105 SER A N 1
ATOM 834 C CA . SER A 1 105 ? -2.695 -7.075 -9.067 1.00 96.00 105 SER A CA 1
ATOM 835 C C . SER A 1 105 ? -1.869 -8.150 -8.374 1.00 96.00 105 SER A C 1
ATOM 837 O O . SER A 1 105 ? -1.374 -9.067 -9.023 1.00 96.00 105 SER A O 1
ATOM 839 N N . GLY A 1 106 ? -1.746 -8.037 -7.059 1.00 95.62 106 GLY A N 1
ATOM 840 C CA . GLY A 1 106 ? -0.962 -8.937 -6.228 1.00 95.62 106 GLY A CA 1
ATOM 841 C C . GLY A 1 106 ? -1.462 -8.996 -4.792 1.00 95.62 106 GLY A C 1
ATOM 842 O O . GLY A 1 106 ? -2.439 -8.339 -4.428 1.00 95.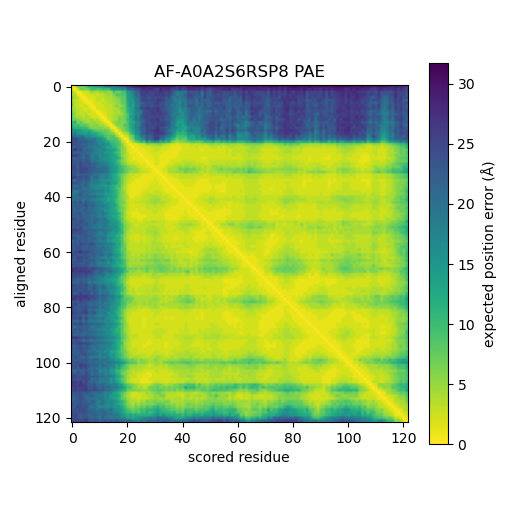62 106 GLY A O 1
ATOM 843 N N . LYS A 1 107 ? -0.785 -9.790 -3.964 1.00 95.62 107 LYS A N 1
ATOM 844 C CA . LYS A 1 107 ? -1.129 -9.976 -2.547 1.00 95.62 107 LYS A CA 1
ATOM 845 C C . LYS A 1 107 ? -0.126 -9.274 -1.646 1.00 95.62 107 LYS A C 1
ATOM 847 O O . LYS A 1 107 ? 1.069 -9.297 -1.916 1.00 95.62 107 LYS A O 1
ATOM 852 N N . CYS A 1 108 ? -0.614 -8.693 -0.565 1.00 93.00 108 CYS A N 1
ATOM 853 C CA . CYS A 1 108 ? 0.152 -8.032 0.477 1.00 93.00 108 CYS A CA 1
ATOM 854 C C . CYS A 1 108 ? 0.166 -8.912 1.722 1.00 93.00 108 CYS A C 1
ATOM 856 O O . CYS A 1 108 ? -0.848 -9.047 2.394 1.00 93.00 108 CYS A O 1
ATOM 858 N N . GLY A 1 109 ? 1.299 -9.541 2.029 1.00 83.69 109 GLY A N 1
ATOM 859 C CA . GLY A 1 109 ? 1.362 -10.525 3.112 1.00 83.69 109 GLY A CA 1
ATOM 860 C C . GLY A 1 109 ? 0.290 -11.628 3.012 1.00 83.69 109 GLY A C 1
ATOM 861 O O . GLY A 1 109 ? -0.247 -11.917 1.942 1.00 83.69 109 GLY A O 1
ATOM 862 N N . ASN A 1 110 ? -0.009 -12.254 4.153 1.00 76.38 110 ASN A N 1
ATOM 863 C CA . ASN A 1 110 ? -0.957 -13.374 4.251 1.00 76.38 110 ASN A CA 1
ATOM 864 C C . ASN A 1 110 ? -2.230 -13.033 5.050 1.00 76.38 110 ASN A C 1
ATOM 866 O O . ASN A 1 110 ? -3.077 -13.903 5.245 1.00 76.38 110 ASN A O 1
ATOM 870 N N . LYS A 1 111 ? -2.342 -11.803 5.565 1.00 81.31 111 LYS A N 1
ATOM 871 C CA . LYS A 1 111 ? -3.424 -11.324 6.439 1.00 81.31 111 LYS A CA 1
ATOM 872 C C . LYS A 1 111 ? -3.723 -9.855 6.142 1.00 81.31 111 LYS A C 1
ATOM 874 O O . LYS A 1 111 ? -2.906 -9.192 5.509 1.00 81.31 111 LYS A O 1
ATOM 879 N N . SER A 1 112 ? -4.861 -9.369 6.637 1.00 82.69 112 SER A N 1
ATOM 880 C CA . SER A 1 112 ? -5.266 -7.961 6.603 1.00 82.69 112 SER A CA 1
ATOM 881 C C . SER A 1 112 ? -4.139 -7.028 7.056 1.00 82.69 112 SER A C 1
ATOM 883 O O . SER A 1 112 ? -3.419 -7.327 8.006 1.00 82.69 112 SER A O 1
ATOM 885 N N . ILE A 1 113 ? -4.012 -5.883 6.388 1.00 87.38 113 ILE A N 1
ATOM 886 C CA . ILE A 1 113 ? -3.085 -4.805 6.762 1.00 87.38 113 ILE A CA 1
ATOM 887 C C . ILE A 1 113 ? -3.684 -3.970 7.895 1.00 87.38 113 ILE A C 1
ATOM 889 O O . ILE A 1 113 ? -2.969 -3.548 8.799 1.00 87.38 113 ILE A O 1
ATOM 893 N N . ILE A 1 114 ? -4.997 -3.734 7.827 1.00 86.31 114 ILE A N 1
ATOM 894 C CA . ILE A 1 114 ? -5.781 -3.124 8.899 1.00 86.31 114 ILE A CA 1
ATOM 895 C C . ILE A 1 114 ? -6.818 -4.148 9.330 1.00 86.31 114 ILE A C 1
ATOM 897 O O . ILE A 1 114 ? -7.636 -4.591 8.516 1.00 86.31 114 ILE A O 1
ATOM 901 N N . GLU A 1 115 ? -6.776 -4.531 10.601 1.00 82.44 115 GLU A N 1
ATOM 902 C CA . GLU A 1 115 ? -7.786 -5.408 11.175 1.00 82.44 115 GLU A CA 1
ATOM 903 C C . GLU A 1 115 ? -9.073 -4.602 11.401 1.00 82.44 115 GLU A C 1
ATOM 905 O O . GLU A 1 115 ? -9.057 -3.597 12.118 1.00 82.44 115 GLU A O 1
ATOM 910 N N . PRO A 1 116 ? -10.192 -4.974 10.753 1.00 81.81 116 PRO A N 1
ATOM 911 C CA . PRO A 1 116 ? -11.468 -4.362 11.073 1.00 81.81 116 PRO A CA 1
ATOM 912 C C . PRO A 1 116 ? -11.843 -4.734 12.509 1.00 81.81 116 PRO A C 1
ATOM 914 O O . PRO A 1 116 ? -11.607 -5.864 12.937 1.00 81.81 116 PRO A O 1
ATOM 917 N N . LYS A 1 117 ? -12.471 -3.805 13.234 1.00 78.38 117 LYS A N 1
ATOM 918 C CA . LYS A 1 117 ? -13.081 -4.136 14.524 1.00 78.38 117 LYS A CA 1
ATOM 919 C C . LYS A 1 117 ? -14.108 -5.244 14.316 1.00 78.38 117 LYS A C 1
ATOM 921 O O . LYS A 1 117 ? -14.965 -5.127 13.436 1.00 78.38 117 LYS A O 1
ATOM 926 N N . ASP A 1 118 ? -14.002 -6.305 15.107 1.00 76.81 118 ASP A N 1
ATOM 927 C CA . ASP A 1 118 ? -15.017 -7.347 15.142 1.00 76.81 118 ASP A CA 1
ATOM 928 C C . ASP A 1 118 ? -16.286 -6.749 15.773 1.00 76.81 118 ASP A C 1
ATOM 930 O O . ASP A 1 118 ? -16.232 -6.313 16.924 1.00 76.81 118 ASP A O 1
ATOM 934 N N . PRO A 1 119 ? -17.418 -6.675 15.046 1.00 71.12 119 PRO A N 1
ATOM 935 C CA . PRO A 1 119 ? -18.660 -6.141 15.598 1.00 71.12 119 PRO A CA 1
ATOM 936 C C . PRO A 1 119 ? -19.235 -7.001 16.736 1.00 71.12 119 PRO A C 1
ATOM 938 O O . PRO A 1 119 ? -20.202 -6.577 17.365 1.00 71.12 119 PRO A O 1
ATOM 941 N N . TYR A 1 120 ? -18.671 -8.189 16.979 1.00 77.56 120 TYR A N 1
ATOM 942 C CA . TYR A 1 120 ? -19.077 -9.127 18.023 1.00 77.56 120 TYR A CA 1
ATOM 943 C C . TYR A 1 120 ? -18.016 -9.330 19.118 1.00 77.56 120 TYR A C 1
ATOM 945 O O . TYR A 1 120 ? -18.215 -10.184 19.980 1.00 77.56 120 TYR A O 1
ATOM 953 N N . ALA A 1 121 ? -16.895 -8.599 19.089 1.00 73.31 121 ALA A N 1
ATOM 954 C CA . ALA A 1 121 ? -15.929 -8.615 20.186 1.00 73.31 121 ALA A CA 1
ATOM 955 C C . ALA A 1 121 ? -16.368 -7.621 21.273 1.00 73.31 121 ALA A C 1
ATOM 957 O O . ALA A 1 121 ? -16.453 -6.421 21.006 1.00 73.31 121 ALA A O 1
ATOM 958 N N . ASP A 1 122 ? -16.667 -8.152 22.462 1.00 56.91 122 ASP A N 1
ATOM 959 C CA . ASP A 1 122 ? -17.084 -7.411 23.664 1.00 56.91 122 ASP A CA 1
ATOM 960 C C . ASP A 1 122 ? -15.970 -6.529 24.261 1.00 56.91 122 ASP A C 1
ATOM 962 O O . ASP A 1 122 ? -14.798 -6.980 24.312 1.00 56.91 122 ASP A O 1
#

Mean predicted aligned error: 8.6 Å

Radius of gyration: 18.2 Å; Cα contacts (8 Å, |Δi|>4): 227; chains: 1; bounding box: 38×24×64 Å